Protein AF-A0A177B2N2-F1 (afdb_monomer_lite)

Sequence (88 aa):
MEVSENLAHYFKNKITLFHTLNIPKIGYINRDNGYESKKNEQLYSILDILGRESARAQNLNKPVTTRFDILNTNNRLYVLSEKDENKM

Foldseek 3Di:
DDDPDDPCVQPVDQKGKFAQVPQDDQDDDDPVCVVVNVSSVVVQVVQQVVQVVVCVVVVHPGGPGHPCCRNVHGDMDIDGDDDPPPPD

Organism: NCBI:txid1819745

Structure (mmCIF, N/CA/C/O backbone):
data_AF-A0A177B2N2-F1
#
_entry.id   AF-A0A177B2N2-F1
#
loop_
_atom_site.group_PDB
_atom_site.id
_atom_site.type_symbol
_atom_site.label_atom_id
_atom_site.label_alt_id
_atom_site.label_comp_id
_atom_site.label_asym_id
_atom_site.label_entity_id
_atom_site.label_seq_id
_atom_site.pdbx_PDB_ins_code
_atom_site.Cartn_x
_atom_site.Cartn_y
_atom_site.Cartn_z
_atom_site.occupancy
_atom_site.B_iso_or_equiv
_atom_site.auth_seq_id
_atom_site.auth_comp_id
_atom_site.auth_asym_id
_atom_site.auth_atom_id
_atom_site.pdbx_PDB_model_num
ATOM 1 N N . MET A 1 1 ? 1.808 14.426 0.733 1.00 84.00 1 MET A N 1
ATOM 2 C CA . MET A 1 1 ? 3.225 14.035 0.881 1.00 84.00 1 MET A CA 1
ATOM 3 C C . MET A 1 1 ? 3.880 14.223 -0.466 1.00 84.00 1 MET A C 1
ATOM 5 O O . MET A 1 1 ? 3.325 13.740 -1.444 1.00 84.00 1 MET A O 1
ATOM 9 N N . GLU A 1 2 ? 5.009 14.919 -0.510 1.00 82.38 2 GLU A N 1
ATOM 10 C CA . GLU A 1 2 ? 5.839 14.994 -1.712 1.00 82.38 2 GLU A CA 1
ATOM 11 C C . GLU A 1 2 ? 6.849 13.849 -1.708 1.00 82.38 2 GLU A C 1
ATOM 13 O O . GLU A 1 2 ? 7.318 13.429 -0.650 1.00 82.38 2 GLU A O 1
ATOM 18 N N . VAL A 1 3 ? 7.154 13.328 -2.892 1.00 79.38 3 VAL A N 1
ATOM 19 C CA . VAL A 1 3 ? 8.077 12.210 -3.080 1.00 79.38 3 VAL A CA 1
ATOM 20 C C . VAL A 1 3 ? 9.080 12.636 -4.144 1.00 79.38 3 VAL A C 1
ATOM 22 O O . VAL A 1 3 ? 8.677 13.137 -5.193 1.00 79.38 3 VAL A O 1
ATOM 25 N N . SER A 1 4 ? 10.376 12.520 -3.855 1.00 73.69 4 SER A N 1
ATOM 26 C CA . SER A 1 4 ? 11.441 12.993 -4.751 1.00 73.69 4 SER A CA 1
ATOM 27 C C . SER A 1 4 ? 11.737 11.996 -5.875 1.00 73.69 4 SER A C 1
ATOM 29 O O . SER A 1 4 ? 12.345 12.345 -6.887 1.00 73.69 4 SER A O 1
ATOM 31 N N . GLU A 1 5 ? 11.292 10.751 -5.717 1.00 76.56 5 GLU A N 1
ATOM 32 C CA . GLU A 1 5 ? 11.455 9.675 -6.678 1.00 76.56 5 GLU A CA 1
ATOM 33 C C . GLU A 1 5 ? 10.482 9.785 -7.863 1.00 76.56 5 GLU A C 1
ATOM 35 O O . GLU A 1 5 ? 9.286 10.044 -7.713 1.00 76.56 5 GLU A O 1
ATOM 40 N N . ASN A 1 6 ? 10.976 9.492 -9.072 1.00 77.12 6 ASN A N 1
ATOM 41 C CA . ASN A 1 6 ? 10.125 9.404 -10.257 1.00 77.12 6 ASN A CA 1
ATOM 42 C C . ASN A 1 6 ? 9.304 8.106 -10.241 1.00 77.12 6 ASN A C 1
ATOM 44 O O . ASN A 1 6 ? 9.770 7.039 -10.642 1.00 77.12 6 ASN A O 1
ATOM 48 N N . LEU A 1 7 ? 8.050 8.224 -9.813 1.00 77.69 7 LEU A N 1
ATOM 49 C CA . LEU A 1 7 ? 7.096 7.115 -9.720 1.00 77.69 7 LEU A CA 1
ATOM 50 C C . LEU A 1 7 ? 5.993 7.203 -10.772 1.00 77.69 7 LEU A C 1
ATOM 52 O O . LEU A 1 7 ? 5.007 6.469 -10.696 1.00 77.69 7 LEU A O 1
ATOM 56 N N . ALA A 1 8 ? 6.146 8.080 -11.767 1.00 79.81 8 ALA A N 1
ATOM 57 C CA . ALA A 1 8 ? 5.143 8.304 -12.808 1.00 79.81 8 ALA A CA 1
ATOM 58 C C . ALA A 1 8 ? 4.775 7.011 -13.562 1.00 79.81 8 ALA A C 1
ATOM 60 O O . ALA A 1 8 ? 3.677 6.878 -14.096 1.00 79.81 8 ALA A O 1
ATOM 61 N N . HIS A 1 9 ? 5.690 6.041 -13.564 1.00 79.50 9 HIS A N 1
ATOM 62 C CA . HIS A 1 9 ? 5.487 4.686 -14.061 1.00 79.50 9 HIS A CA 1
ATOM 63 C C . HIS A 1 9 ? 4.359 3.920 -13.336 1.00 79.50 9 HIS A C 1
ATOM 65 O O . HIS A 1 9 ? 3.594 3.223 -14.003 1.00 79.50 9 HIS A O 1
ATOM 71 N N . TYR A 1 10 ? 4.247 4.057 -12.009 1.00 84.00 10 TYR A N 1
ATOM 72 C CA . TYR A 1 10 ? 3.225 3.393 -11.189 1.00 84.00 10 TYR A CA 1
ATOM 73 C C . TYR A 1 10 ? 1.919 4.191 -11.164 1.00 84.00 10 TYR A C 1
ATOM 75 O O . TYR A 1 10 ? 0.837 3.618 -11.235 1.00 84.00 10 TYR A O 1
ATOM 83 N N . PHE A 1 11 ? 2.027 5.518 -11.120 1.00 87.06 11 PHE A N 1
ATOM 84 C CA . PHE A 1 11 ? 0.906 6.444 -10.968 1.00 87.06 11 PHE A CA 1
ATOM 85 C C . PHE A 1 11 ? 0.519 7.090 -12.303 1.00 87.06 11 PHE A C 1
ATOM 87 O O . PHE A 1 11 ? 0.602 8.305 -12.491 1.00 87.06 11 PHE A O 1
ATOM 94 N N . LYS A 1 12 ? 0.128 6.258 -13.276 1.00 84.25 12 LYS A N 1
ATOM 95 C CA . LYS A 1 12 ? -0.283 6.739 -14.610 1.00 84.25 12 LYS A CA 1
ATOM 96 C C . LYS A 1 12 ? -1.622 7.476 -14.581 1.00 84.25 12 LYS A C 1
ATOM 98 O O . LYS A 1 12 ? -1.836 8.380 -15.381 1.00 84.25 12 LYS A O 1
ATOM 103 N N . ASN A 1 13 ? -2.495 7.086 -13.655 1.00 87.19 13 ASN A N 1
ATOM 104 C CA . ASN A 1 13 ? -3.827 7.646 -13.464 1.00 87.19 13 ASN A CA 1
ATOM 105 C C . ASN A 1 13 ? -3.879 8.448 -12.161 1.00 87.19 13 ASN A C 1
ATOM 107 O O . ASN A 1 13 ? -3.171 8.119 -11.210 1.00 87.19 13 ASN A O 1
ATOM 111 N N . LYS A 1 14 ? -4.788 9.434 -12.085 1.00 90.06 14 LYS A N 1
ATOM 112 C CA . LYS A 1 14 ? -5.015 10.224 -10.860 1.00 90.06 14 LYS A CA 1
ATOM 113 C C . LYS A 1 14 ? -5.346 9.335 -9.656 1.00 90.06 14 LYS A C 1
ATOM 115 O O . LYS A 1 14 ? -4.876 9.593 -8.556 1.00 90.06 14 LYS A O 1
ATOM 120 N N . ILE A 1 15 ? -6.120 8.270 -9.874 1.00 92.38 15 ILE A N 1
ATOM 121 C CA . ILE A 1 15 ? -6.357 7.215 -8.885 1.00 92.38 15 ILE A CA 1
ATOM 122 C C . ILE A 1 15 ? -5.752 5.919 -9.418 1.00 92.38 15 ILE A C 1
ATOM 124 O O . ILE A 1 15 ? -6.119 5.453 -10.498 1.00 92.38 15 ILE A O 1
ATOM 128 N N . THR A 1 16 ? -4.840 5.332 -8.651 1.00 92.31 16 THR A N 1
ATOM 129 C CA . THR A 1 16 ? -4.170 4.069 -8.977 1.00 92.31 16 THR A CA 1
ATOM 130 C C . THR A 1 16 ? -4.605 2.980 -7.999 1.00 92.31 16 THR A C 1
ATOM 132 O O . THR A 1 16 ? -4.624 3.199 -6.790 1.00 92.31 16 THR A O 1
ATOM 135 N N . LEU A 1 17 ? -4.965 1.804 -8.520 1.00 92.00 17 LEU A N 1
ATOM 136 C CA . LEU A 1 17 ? -5.330 0.630 -7.726 1.00 92.00 17 LEU A CA 1
ATOM 137 C C . LEU A 1 17 ? -4.114 -0.281 -7.534 1.00 92.00 17 LEU A C 1
ATOM 139 O O . LEU A 1 17 ? -3.560 -0.773 -8.516 1.00 92.00 17 LEU A O 1
ATOM 143 N N . PHE A 1 18 ? -3.794 -0.598 -6.283 1.00 90.56 18 PHE A N 1
ATOM 144 C CA . PHE A 1 18 ? -2.854 -1.646 -5.896 1.00 90.56 18 PHE A CA 1
ATOM 145 C C . PHE A 1 18 ? -3.580 -2.831 -5.252 1.00 90.56 18 PHE A C 1
ATOM 147 O O . PHE A 1 18 ? -4.435 -2.676 -4.379 1.00 90.56 18 PHE A O 1
ATOM 154 N N . HIS A 1 19 ? -3.222 -4.026 -5.700 1.00 89.81 19 HIS A N 1
ATOM 155 C CA . HIS A 1 19 ? -3.787 -5.318 -5.333 1.00 89.81 19 HIS A CA 1
ATOM 156 C C . HIS A 1 19 ? -2.730 -6.406 -5.555 1.00 89.81 19 HIS A C 1
ATOM 158 O O . HIS A 1 19 ? -1.856 -6.251 -6.407 1.00 89.81 19 HIS A O 1
ATOM 164 N N . THR A 1 20 ? -2.815 -7.529 -4.837 1.00 84.38 20 THR A N 1
ATOM 165 C CA . THR A 1 20 ? -1.831 -8.629 -4.927 1.00 84.38 20 THR A CA 1
ATOM 166 C C . THR A 1 20 ? -1.545 -9.117 -6.362 1.00 84.38 20 THR A C 1
ATOM 168 O O . THR A 1 20 ? -0.436 -9.570 -6.651 1.00 84.38 20 THR A O 1
ATOM 171 N N . LEU A 1 21 ? -2.508 -8.989 -7.287 1.00 81.94 21 LEU A N 1
ATOM 172 C CA . LEU A 1 21 ? -2.352 -9.405 -8.687 1.00 81.94 21 LEU A CA 1
ATOM 173 C C . LEU A 1 21 ? -1.668 -8.367 -9.586 1.00 81.94 21 LEU A C 1
ATOM 175 O O . LEU A 1 21 ? -1.164 -8.737 -10.642 1.00 81.94 21 LEU A O 1
ATOM 179 N N . ASN A 1 22 ? -1.676 -7.085 -9.213 1.00 79.06 22 ASN A N 1
ATOM 180 C CA . ASN A 1 22 ? -1.172 -5.996 -10.058 1.00 79.06 22 ASN A CA 1
ATOM 181 C C . ASN A 1 22 ? -0.032 -5.188 -9.418 1.00 79.06 22 ASN A C 1
ATOM 183 O O . ASN A 1 22 ? 0.536 -4.314 -10.071 1.00 79.06 22 ASN A O 1
ATOM 187 N N . ILE A 1 23 ? 0.314 -5.480 -8.163 1.00 82.31 23 ILE A N 1
ATOM 188 C CA . ILE A 1 23 ? 1.480 -4.913 -7.503 1.00 82.31 23 ILE A CA 1
ATOM 189 C C . ILE A 1 23 ? 2.732 -5.732 -7.877 1.00 82.31 23 ILE A C 1
ATOM 191 O O . ILE A 1 23 ? 2.733 -6.963 -7.753 1.00 82.31 23 ILE A O 1
ATOM 195 N N . PRO A 1 24 ? 3.802 -5.091 -8.372 1.00 79.75 24 PRO A N 1
ATOM 196 C CA . PRO A 1 24 ? 4.972 -5.814 -8.842 1.00 79.75 24 PRO A CA 1
ATOM 197 C C . PRO A 1 24 ? 5.729 -6.436 -7.675 1.00 79.75 24 PRO A C 1
ATOM 199 O O . PRO A 1 24 ? 6.102 -5.754 -6.725 1.00 79.75 24 PRO A O 1
ATOM 202 N N . LYS A 1 25 ? 5.961 -7.747 -7.768 1.00 77.00 25 LYS A N 1
ATOM 203 C CA . LYS A 1 25 ? 6.651 -8.526 -6.739 1.00 77.00 25 LYS A CA 1
ATOM 204 C C . LYS A 1 25 ? 8.163 -8.389 -6.902 1.00 77.00 25 LYS A C 1
ATOM 206 O O . LYS A 1 25 ? 8.684 -8.454 -8.013 1.00 77.00 25 LYS A O 1
ATOM 211 N N . ILE A 1 26 ? 8.872 -8.250 -5.785 1.00 69.12 26 ILE A N 1
ATOM 212 C CA . ILE A 1 26 ? 10.335 -8.314 -5.767 1.00 69.12 26 ILE A CA 1
ATOM 213 C C . ILE A 1 26 ? 10.718 -9.790 -5.936 1.00 69.12 26 ILE A C 1
ATOM 215 O O . ILE A 1 26 ? 10.542 -10.590 -5.020 1.00 69.12 26 ILE A O 1
ATOM 219 N N . GLY A 1 27 ? 11.146 -10.166 -7.142 1.00 60.22 27 GLY A N 1
ATOM 220 C CA . GLY A 1 27 ? 11.706 -11.487 -7.430 1.00 60.22 27 GLY A CA 1
ATOM 221 C C . GLY A 1 27 ? 13.192 -11.568 -7.070 1.00 60.22 27 GLY A C 1
ATOM 222 O O . GLY A 1 27 ? 13.841 -10.548 -6.844 1.00 60.22 27 GLY A O 1
ATOM 223 N N . TYR A 1 28 ? 13.745 -12.784 -7.040 1.00 48.84 28 TYR A N 1
ATOM 224 C CA . TYR A 1 28 ? 15.182 -12.994 -6.849 1.00 48.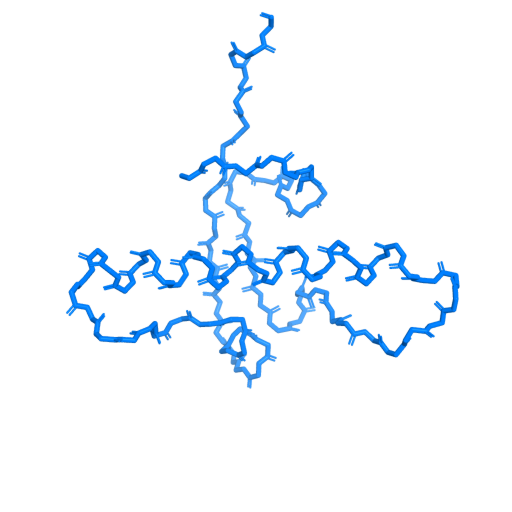84 28 TYR A CA 1
ATOM 225 C C . TYR A 1 28 ? 15.986 -12.244 -7.922 1.00 48.84 28 TYR A C 1
ATOM 227 O O . TYR A 1 28 ? 15.667 -12.294 -9.112 1.00 48.84 28 TYR A O 1
ATOM 235 N N . ILE A 1 29 ? 17.012 -11.521 -7.474 1.00 52.66 29 ILE A N 1
ATOM 236 C CA . ILE A 1 29 ? 17.822 -10.605 -8.279 1.00 52.66 29 ILE A CA 1
ATOM 237 C C . ILE A 1 29 ? 18.588 -11.402 -9.346 1.00 52.66 29 ILE A C 1
ATOM 239 O O . ILE A 1 29 ? 19.658 -11.943 -9.080 1.00 52.66 29 ILE A O 1
ATOM 243 N N . ASN A 1 30 ? 18.075 -11.438 -10.575 1.00 49.31 30 ASN A N 1
ATOM 244 C CA . ASN A 1 30 ? 18.924 -11.646 -11.746 1.00 49.31 30 ASN A CA 1
ATOM 245 C C . ASN A 1 30 ? 19.621 -10.314 -12.049 1.00 49.31 30 ASN A C 1
ATOM 247 O O . ASN A 1 30 ? 18.981 -9.264 -11.984 1.00 49.31 30 ASN A O 1
ATOM 251 N N . ARG A 1 31 ? 20.928 -10.340 -12.340 1.00 51.28 31 ARG A N 1
ATOM 252 C CA . ARG A 1 31 ? 21.775 -9.134 -12.484 1.00 51.28 31 ARG A CA 1
ATOM 253 C C . ARG A 1 31 ? 21.251 -8.119 -13.514 1.00 51.28 31 ARG A C 1
ATOM 255 O O . ARG A 1 31 ? 21.501 -6.932 -13.339 1.00 51.28 31 ARG A O 1
ATOM 262 N N . ASP A 1 32 ? 20.444 -8.554 -14.479 1.00 56.94 32 ASP A N 1
ATOM 263 C CA . ASP A 1 32 ? 19.816 -7.689 -15.490 1.00 56.94 32 ASP A CA 1
ATOM 264 C C . ASP A 1 32 ? 18.512 -7.010 -15.005 1.00 56.94 32 ASP A C 1
ATOM 266 O O . ASP A 1 32 ? 18.087 -6.000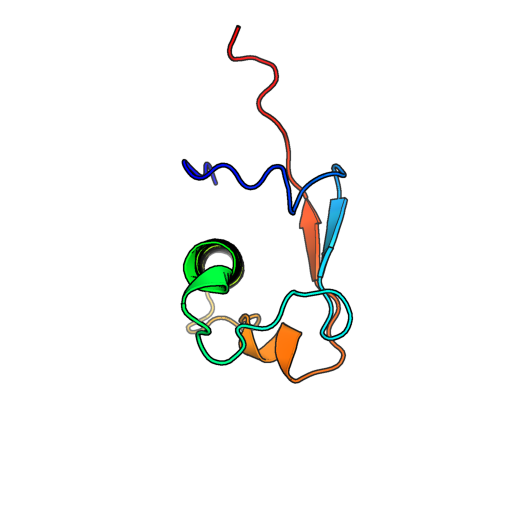 -15.558 1.00 56.94 32 ASP A O 1
ATOM 270 N N . ASN A 1 33 ? 17.907 -7.500 -13.914 1.00 55.91 33 ASN A N 1
ATOM 271 C CA . ASN A 1 33 ? 16.643 -7.012 -13.336 1.00 55.91 33 ASN A CA 1
ATOM 272 C C . ASN A 1 33 ? 16.829 -6.134 -12.080 1.00 55.91 33 ASN A C 1
ATOM 274 O O . ASN A 1 33 ? 15.848 -5.740 -11.444 1.00 55.91 33 ASN A O 1
ATOM 278 N N . GLY A 1 34 ? 18.070 -5.810 -11.696 1.00 59.09 34 GLY A N 1
ATOM 279 C CA . GLY A 1 34 ? 18.361 -5.056 -10.465 1.00 59.09 34 GLY A CA 1
ATOM 280 C C . GLY A 1 34 ? 17.706 -3.667 -10.414 1.00 59.09 34 GLY A C 1
ATOM 281 O O . GLY A 1 34 ? 17.319 -3.195 -9.344 1.00 59.09 34 GLY A O 1
ATOM 282 N N . TYR A 1 35 ? 17.511 -3.033 -11.572 1.00 58.91 35 TYR A N 1
ATOM 283 C CA . TYR A 1 35 ? 16.857 -1.727 -11.679 1.00 58.91 35 TYR A CA 1
ATOM 284 C C . TYR A 1 35 ? 15.353 -1.783 -11.360 1.00 58.91 35 TYR A C 1
ATOM 286 O O . TYR A 1 35 ? 14.835 -0.910 -10.665 1.00 58.91 35 TYR A O 1
ATOM 294 N N . GLU A 1 36 ? 14.662 -2.837 -11.800 1.00 65.50 36 GLU A N 1
ATOM 295 C CA . GLU A 1 36 ? 13.234 -3.041 -11.523 1.00 65.50 36 GLU A CA 1
ATOM 296 C C . GLU A 1 36 ? 12.989 -3.425 -10.055 1.00 65.50 36 GLU A C 1
ATOM 298 O O . GLU A 1 36 ? 12.044 -2.931 -9.440 1.00 65.50 36 GLU A O 1
ATOM 303 N N . SER A 1 37 ? 13.890 -4.206 -9.440 1.00 73.31 37 SER A N 1
ATOM 304 C CA . SER A 1 37 ? 13.843 -4.494 -7.993 1.00 73.31 37 SER A CA 1
ATOM 305 C C . SER A 1 37 ? 13.871 -3.210 -7.163 1.00 73.31 37 SER A C 1
ATOM 307 O O . SER A 1 37 ? 13.028 -3.012 -6.289 1.00 73.31 37 SER A O 1
ATOM 309 N N . LYS A 1 38 ? 14.787 -2.289 -7.490 1.00 76.00 38 LYS A N 1
ATOM 310 C CA . LYS A 1 38 ? 14.950 -1.024 -6.763 1.00 76.00 38 LYS A CA 1
ATOM 311 C C . LYS A 1 38 ? 13.718 -0.119 -6.870 1.00 76.00 38 LYS A C 1
ATOM 313 O O . LYS A 1 38 ? 13.317 0.483 -5.877 1.00 76.00 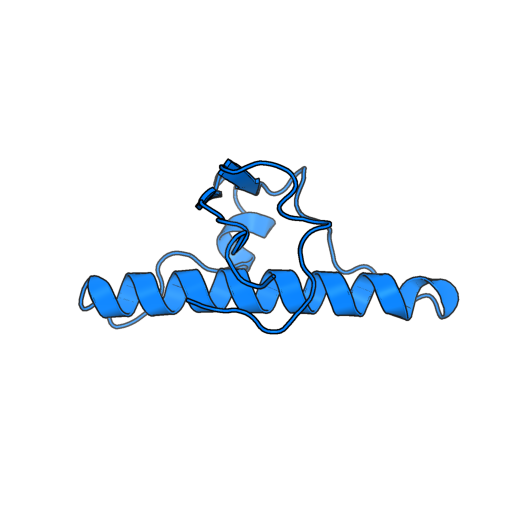38 LYS A O 1
ATOM 318 N N . LYS A 1 39 ? 13.087 -0.031 -8.046 1.00 78.12 39 LYS A N 1
ATOM 319 C CA . LYS A 1 39 ? 11.839 0.737 -8.211 1.00 78.12 39 LYS A CA 1
ATOM 320 C C . LYS A 1 39 ? 10.683 0.132 -7.410 1.00 78.12 39 LYS A C 1
ATOM 322 O O . LYS A 1 39 ? 9.908 0.865 -6.796 1.00 78.12 39 LYS A O 1
ATOM 327 N N . ASN A 1 40 ? 10.579 -1.197 -7.378 1.00 84.12 40 ASN A N 1
ATOM 328 C CA . ASN A 1 40 ? 9.535 -1.883 -6.614 1.00 84.12 40 ASN A CA 1
ATOM 329 C C . ASN A 1 40 ? 9.727 -1.684 -5.101 1.00 84.12 40 ASN A C 1
ATOM 331 O O . ASN A 1 40 ? 8.755 -1.447 -4.385 1.00 84.12 40 ASN A O 1
ATOM 335 N N . GLU A 1 41 ? 10.971 -1.685 -4.615 1.00 84.81 41 GLU A N 1
ATOM 336 C CA . GLU A 1 41 ? 11.299 -1.328 -3.227 1.00 84.81 41 GLU A CA 1
ATOM 337 C C . GLU A 1 41 ? 10.909 0.117 -2.881 1.00 84.81 41 GLU A C 1
ATOM 339 O O . GLU A 1 41 ? 10.394 0.381 -1.789 1.00 84.81 41 GLU A O 1
ATOM 344 N N . GLN A 1 42 ? 11.099 1.057 -3.812 1.00 85.50 42 GLN A N 1
ATOM 345 C CA . GLN A 1 42 ? 10.658 2.444 -3.637 1.00 85.50 42 GLN A CA 1
ATOM 346 C C . GLN A 1 42 ? 9.133 2.537 -3.523 1.00 85.50 42 GLN A C 1
ATOM 348 O O . GLN A 1 42 ? 8.631 3.143 -2.575 1.00 85.50 42 GLN A O 1
ATOM 353 N N . LEU A 1 43 ? 8.388 1.877 -4.419 1.00 87.88 43 LEU A N 1
ATOM 354 C CA . LEU A 1 43 ? 6.927 1.797 -4.325 1.00 87.88 43 LEU A CA 1
ATOM 355 C C . LEU A 1 43 ? 6.497 1.252 -2.956 1.00 87.88 43 LEU A C 1
ATOM 357 O O . LEU A 1 43 ? 5.663 1.846 -2.278 1.00 87.88 43 LEU A O 1
ATOM 361 N N . TYR A 1 44 ? 7.089 0.141 -2.525 1.00 89.81 44 TYR A N 1
ATOM 362 C CA . TYR A 1 44 ? 6.784 -0.482 -1.239 1.00 89.81 44 TYR A CA 1
ATOM 363 C C . TYR A 1 44 ? 7.052 0.434 -0.050 1.00 89.81 44 TYR A C 1
ATOM 365 O O . TYR A 1 44 ? 6.276 0.441 0.905 1.00 89.81 44 TYR A O 1
ATOM 373 N N . SER A 1 45 ? 8.129 1.213 -0.108 1.00 89.25 45 SER A N 1
ATOM 374 C CA . SER A 1 45 ? 8.456 2.186 0.934 1.00 89.25 45 SER A CA 1
ATOM 375 C C . SER A 1 45 ? 7.373 3.258 1.045 1.00 89.25 45 SER A C 1
ATOM 377 O O . SER A 1 45 ? 6.975 3.619 2.149 1.00 89.25 45 SER A O 1
ATOM 379 N N . ILE A 1 46 ? 6.832 3.709 -0.086 1.00 90.62 46 ILE A N 1
ATOM 380 C CA . ILE A 1 46 ? 5.771 4.721 -0.139 1.00 90.62 46 ILE A CA 1
ATOM 381 C C . ILE A 1 46 ? 4.457 4.180 0.400 1.00 90.62 46 ILE A C 1
ATOM 383 O O . ILE A 1 46 ? 3.804 4.862 1.185 1.00 90.62 46 ILE A O 1
ATOM 387 N N . LEU A 1 47 ? 4.083 2.954 0.031 1.00 91.00 47 LEU A N 1
ATOM 388 C CA . LEU A 1 47 ? 2.877 2.317 0.562 1.00 91.00 47 LEU A CA 1
ATOM 389 C C . LEU A 1 47 ? 2.946 2.185 2.090 1.00 91.00 47 LEU A C 1
ATOM 391 O O . LEU A 1 47 ? 1.965 2.469 2.778 1.00 91.00 47 LEU A O 1
ATOM 395 N N . ASP A 1 48 ? 4.117 1.845 2.634 1.00 92.38 48 ASP A N 1
ATOM 396 C CA . ASP A 1 48 ? 4.312 1.808 4.083 1.00 92.38 48 ASP A CA 1
ATOM 397 C C . ASP A 1 48 ? 4.295 3.204 4.722 1.00 92.38 48 ASP A C 1
ATOM 399 O O . ASP A 1 48 ? 3.788 3.349 5.835 1.00 92.38 48 ASP A O 1
ATOM 403 N N . ILE A 1 49 ? 4.833 4.236 4.056 1.00 93.31 49 ILE A N 1
ATOM 404 C CA . ILE A 1 49 ? 4.735 5.620 4.547 1.00 93.31 49 ILE A CA 1
ATOM 405 C C . ILE A 1 49 ? 3.265 6.043 4.612 1.00 93.31 49 ILE A C 1
ATOM 407 O O . ILE A 1 49 ? 2.826 6.506 5.659 1.00 93.31 49 ILE A O 1
ATOM 411 N N . LEU A 1 50 ? 2.485 5.818 3.550 1.00 93.69 50 LEU A N 1
ATOM 412 C CA . LEU A 1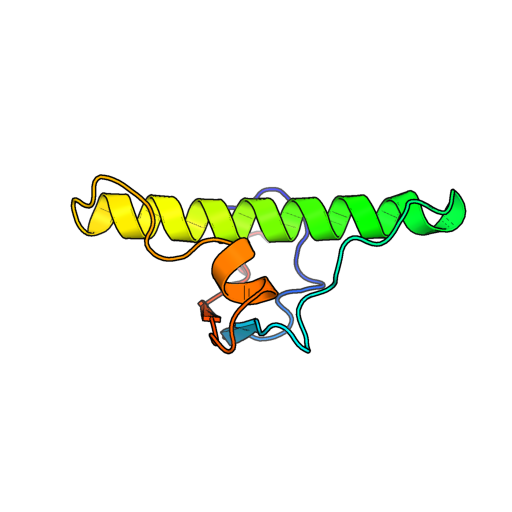 50 ? 1.050 6.122 3.534 1.00 93.69 50 LEU A CA 1
ATOM 413 C C . LEU A 1 50 ? 0.311 5.421 4.682 1.00 93.69 50 LEU A C 1
ATOM 415 O O . LEU A 1 50 ? -0.499 6.045 5.367 1.00 93.69 50 LEU A O 1
ATOM 419 N N . GLY A 1 51 ? 0.627 4.148 4.935 1.00 95.62 51 GLY A N 1
ATOM 420 C CA . GLY A 1 51 ? 0.081 3.394 6.062 1.00 95.62 51 GLY A CA 1
ATOM 421 C C . GLY A 1 51 ? 0.416 4.008 7.425 1.00 95.62 51 GLY A C 1
ATOM 422 O O . GLY A 1 51 ? -0.464 4.143 8.278 1.00 95.62 51 GLY A O 1
ATOM 423 N N . ARG A 1 52 ? 1.674 4.421 7.633 1.00 96.50 52 ARG A N 1
ATOM 424 C CA . ARG A 1 52 ? 2.114 5.076 8.877 1.00 96.50 52 ARG A CA 1
ATOM 425 C C . ARG A 1 52 ? 1.475 6.445 9.075 1.00 96.50 52 ARG A C 1
ATOM 427 O O . ARG A 1 52 ? 0.980 6.716 10.166 1.00 96.50 52 ARG A O 1
ATOM 434 N N . GLU A 1 53 ? 1.442 7.277 8.038 1.00 96.00 53 GLU A N 1
ATOM 435 C CA . GLU A 1 53 ? 0.824 8.605 8.110 1.00 96.00 53 GLU A CA 1
ATOM 436 C C . GLU A 1 53 ? -0.686 8.503 8.359 1.00 96.00 53 GLU A C 1
ATOM 438 O O . GLU A 1 53 ? -1.235 9.255 9.163 1.00 96.00 53 GLU A O 1
ATOM 443 N N . SER A 1 54 ? -1.354 7.512 7.761 1.00 97.06 54 SER A N 1
ATOM 444 C CA . SER A 1 54 ? -2.764 7.226 8.038 1.00 97.06 54 SER A CA 1
ATOM 445 C C . SER A 1 54 ? -3.002 6.795 9.490 1.00 97.06 54 SER A C 1
ATOM 447 O O . SER A 1 54 ? -3.951 7.266 10.117 1.00 97.06 54 SER A O 1
ATOM 449 N N . ALA A 1 55 ? -2.140 5.942 10.056 1.00 97.75 55 ALA A N 1
ATOM 450 C CA . ALA A 1 55 ? -2.228 5.565 11.467 1.00 97.75 55 ALA A CA 1
ATOM 451 C C . ALA A 1 55 ? -1.987 6.748 12.402 1.00 97.75 55 ALA A C 1
ATOM 453 O O . ALA A 1 55 ? -2.748 6.931 13.350 1.00 97.75 55 ALA A O 1
ATOM 454 N N . ARG A 1 56 ? -0.986 7.585 12.106 1.00 97.50 56 ARG A N 1
ATOM 455 C CA . ARG A 1 56 ? -0.716 8.812 12.861 1.00 97.50 56 ARG A CA 1
ATOM 456 C C . ARG A 1 56 ? -1.925 9.747 12.850 1.00 97.50 56 ARG A C 1
ATOM 458 O O . ARG A 1 56 ? -2.323 10.222 13.907 1.00 97.50 56 ARG A O 1
ATOM 465 N N . ALA A 1 57 ? -2.529 9.976 11.684 1.00 97.69 57 ALA A N 1
ATOM 466 C CA . ALA A 1 57 ? -3.718 10.820 11.550 1.00 97.69 57 ALA A CA 1
ATOM 467 C C . ALA A 1 57 ? -4.923 10.286 12.346 1.00 97.69 57 ALA A C 1
ATOM 469 O O . ALA A 1 57 ? -5.756 11.062 12.805 1.00 97.69 57 ALA A O 1
ATOM 470 N N . GLN A 1 58 ? -4.998 8.967 12.530 1.00 98.19 58 GLN A N 1
ATOM 471 C CA . GLN A 1 58 ? -6.057 8.291 13.280 1.00 98.19 58 GLN A CA 1
ATOM 472 C C . GLN A 1 58 ? -5.702 8.025 14.755 1.00 98.19 58 GLN A C 1
ATOM 474 O O . GLN A 1 58 ? -6.474 7.367 15.447 1.00 98.19 58 GLN A O 1
ATOM 479 N N . ASN A 1 59 ? -4.559 8.515 15.253 1.00 97.75 59 ASN A N 1
ATOM 480 C CA . ASN A 1 59 ? -4.049 8.231 16.603 1.00 97.75 59 ASN A CA 1
ATOM 481 C C . ASN A 1 59 ? -3.914 6.726 16.916 1.00 97.75 59 ASN A C 1
ATOM 483 O O . ASN A 1 59 ? -4.158 6.281 18.037 1.00 97.75 59 ASN A O 1
ATOM 487 N N . LEU A 1 60 ? -3.523 5.927 15.922 1.00 97.50 60 LEU A N 1
ATOM 488 C CA . LEU A 1 60 ? -3.259 4.500 16.087 1.00 97.50 60 LEU A CA 1
ATOM 489 C C . LEU A 1 60 ? -1.786 4.260 16.436 1.00 97.50 60 LEU A C 1
ATOM 491 O O . LEU A 1 60 ? -0.886 4.837 15.832 1.00 97.50 60 LEU A O 1
ATOM 495 N N . ASN A 1 61 ? -1.533 3.315 17.345 1.00 96.31 61 ASN A N 1
ATOM 496 C CA . ASN A 1 61 ? -0.172 2.936 17.754 1.00 96.31 61 ASN A CA 1
ATOM 497 C C . ASN A 1 61 ? 0.612 2.181 16.665 1.00 96.31 61 ASN A C 1
ATOM 499 O O . ASN A 1 61 ? 1.828 2.033 16.768 1.00 96.31 61 ASN A O 1
ATOM 503 N N . LYS A 1 62 ? -0.075 1.651 15.647 1.00 95.31 62 LYS A N 1
ATOM 504 C CA . LYS A 1 62 ? 0.528 0.915 14.531 1.00 95.31 62 LYS A CA 1
ATOM 505 C C . LYS A 1 62 ? -0.284 1.095 13.243 1.00 95.31 62 LYS A C 1
ATOM 507 O O . LYS A 1 62 ? -1.503 1.264 13.329 1.00 95.31 62 LYS A O 1
ATOM 512 N N . PRO A 1 63 ? 0.354 1.017 12.061 1.00 96.06 63 PRO A N 1
ATOM 513 C CA . PRO A 1 63 ? -0.353 0.976 10.786 1.00 96.06 63 PRO A CA 1
ATOM 514 C C . PRO A 1 63 ? -1.262 -0.253 10.696 1.00 96.06 63 PRO A C 1
ATOM 516 O O . PRO A 1 63 ? -0.849 -1.364 11.022 1.00 96.06 63 PRO A O 1
ATOM 519 N N . VAL A 1 64 ? -2.496 -0.038 10.238 1.00 93.56 64 VAL A N 1
ATOM 520 C CA . VAL A 1 64 ? -3.446 -1.106 9.864 1.00 93.56 64 VAL A CA 1
ATOM 521 C C . VAL A 1 64 ? -3.352 -1.475 8.382 1.00 93.56 64 VAL A C 1
ATOM 523 O O . VAL A 1 64 ? -3.933 -2.466 7.956 1.00 93.56 64 VAL A O 1
ATOM 526 N N . THR A 1 65 ? -2.612 -0.672 7.615 1.00 91.50 65 THR A N 1
ATOM 527 C CA . THR A 1 65 ? -2.315 -0.891 6.202 1.00 91.50 65 THR A CA 1
ATOM 528 C C . THR A 1 65 ? -0.806 -0.905 6.028 1.00 91.50 65 THR A C 1
ATOM 530 O O . THR A 1 65 ? -0.136 0.090 6.302 1.00 91.50 65 THR A O 1
ATOM 533 N N . THR A 1 66 ? -0.271 -2.020 5.551 1.00 91.12 66 THR A N 1
ATOM 534 C CA . THR A 1 66 ? 1.139 -2.193 5.191 1.00 91.12 66 THR A CA 1
ATOM 535 C C . THR A 1 66 ? 1.254 -2.770 3.785 1.00 91.12 66 THR A C 1
ATOM 537 O O . THR A 1 66 ? 0.294 -3.328 3.244 1.00 91.12 66 THR A O 1
ATOM 540 N N . ARG A 1 67 ? 2.447 -2.718 3.183 1.00 87.25 67 ARG A N 1
ATOM 541 C CA . ARG A 1 67 ? 2.690 -3.430 1.918 1.00 87.25 67 ARG A CA 1
ATOM 542 C C . ARG A 1 67 ? 2.389 -4.927 2.014 1.00 87.25 67 ARG A C 1
ATOM 544 O O . ARG A 1 67 ? 1.912 -5.513 1.049 1.00 87.25 67 ARG A O 1
ATOM 551 N N . PHE A 1 68 ? 2.644 -5.548 3.168 1.00 87.50 68 PHE A N 1
ATOM 552 C CA . PHE A 1 68 ? 2.403 -6.977 3.366 1.00 87.50 68 PHE A CA 1
ATOM 553 C C . PHE A 1 68 ? 0.913 -7.300 3.345 1.00 87.50 68 PHE A C 1
ATOM 555 O O . PHE A 1 68 ? 0.535 -8.322 2.777 1.00 87.50 68 PHE A O 1
ATOM 562 N N . ASP A 1 69 ? 0.073 -6.408 3.873 1.00 87.75 69 ASP A N 1
ATOM 563 C CA . ASP A 1 69 ? -1.378 -6.566 3.787 1.00 87.75 69 ASP A CA 1
ATOM 564 C C . ASP A 1 69 ? -1.834 -6.545 2.325 1.00 87.75 69 ASP A C 1
ATOM 566 O O . ASP A 1 69 ? -2.673 -7.342 1.931 1.00 87.75 69 ASP A O 1
ATOM 570 N N . ILE A 1 70 ? -1.243 -5.703 1.476 1.00 86.44 70 ILE A N 1
ATOM 571 C CA . ILE A 1 70 ? -1.593 -5.628 0.046 1.00 86.44 70 ILE A CA 1
ATOM 572 C C . ILE A 1 70 ? -1.081 -6.856 -0.724 1.00 86.44 70 ILE A C 1
ATOM 574 O O . ILE A 1 70 ? -1.756 -7.357 -1.621 1.00 86.44 70 ILE A O 1
ATOM 578 N N . LEU A 1 71 ? 0.116 -7.343 -0.386 1.00 86.44 71 LEU A N 1
ATOM 579 C CA . LEU A 1 71 ? 0.765 -8.458 -1.082 1.00 86.44 71 LEU A CA 1
ATOM 580 C C . LEU A 1 71 ? 0.163 -9.817 -0.725 1.00 86.44 71 LEU A C 1
ATOM 582 O O . LEU A 1 71 ? 0.038 -10.675 -1.601 1.00 86.44 71 LEU A O 1
ATOM 586 N N . ASN A 1 72 ? -0.193 -10.013 0.543 1.00 86.31 72 ASN A N 1
ATOM 587 C CA . ASN A 1 72 ? -0.541 -11.325 1.090 1.00 86.31 72 ASN A CA 1
ATOM 588 C C . ASN A 1 72 ? -2.039 -11.502 1.354 1.00 86.31 72 ASN A C 1
ATOM 590 O O . ASN A 1 72 ? -2.463 -12.587 1.743 1.00 86.31 72 ASN A O 1
ATOM 594 N N . THR A 1 73 ? -2.849 -10.463 1.151 1.00 86.19 73 THR A N 1
ATOM 595 C CA . THR A 1 73 ? -4.305 -10.539 1.312 1.00 86.19 73 THR A CA 1
ATOM 596 C C . THR A 1 73 ? -5.020 -10.085 0.040 1.00 86.19 73 THR A C 1
ATOM 598 O O . THR A 1 73 ? -4.405 -9.592 -0.904 1.00 86.19 73 THR A O 1
ATOM 601 N N . ASN A 1 74 ? -6.346 -10.236 0.004 1.00 88.44 74 ASN A N 1
ATOM 602 C CA . ASN A 1 74 ? -7.173 -9.771 -1.111 1.00 88.44 74 ASN A CA 1
ATOM 603 C C . ASN A 1 74 ? -7.568 -8.282 -0.990 1.00 88.44 74 ASN A C 1
ATOM 605 O O . ASN A 1 74 ? -8.559 -7.845 -1.580 1.00 88.44 74 ASN A O 1
ATOM 609 N N . ASN A 1 75 ? -6.819 -7.506 -0.205 1.00 90.94 75 ASN A N 1
ATOM 610 C CA . ASN A 1 75 ? -7.076 -6.087 -0.009 1.00 90.94 75 ASN A CA 1
ATOM 611 C C . ASN A 1 75 ? -6.792 -5.284 -1.285 1.00 90.94 75 ASN A C 1
ATOM 613 O O . ASN A 1 75 ? -5.871 -5.572 -2.051 1.00 90.94 75 ASN A O 1
ATOM 617 N N . ARG A 1 76 ? -7.602 -4.245 -1.499 1.00 92.06 76 ARG A N 1
ATOM 618 C CA . ARG A 1 76 ? -7.474 -3.294 -2.607 1.00 92.06 76 ARG A CA 1
ATOM 619 C C . ARG A 1 76 ? -7.170 -1.920 -2.034 1.00 92.06 76 ARG A C 1
ATOM 621 O O . ARG A 1 76 ? -7.979 -1.384 -1.282 1.00 92.06 76 ARG A O 1
ATOM 628 N N . LEU A 1 77 ? -6.026 -1.355 -2.401 1.00 92.69 77 LEU A N 1
ATOM 629 C CA . LEU A 1 77 ? -5.633 -0.007 -2.013 1.00 92.69 77 LEU A CA 1
ATOM 630 C C . LEU A 1 77 ? -5.784 0.933 -3.207 1.00 92.69 77 LEU A C 1
ATOM 632 O O . LEU A 1 77 ? -5.141 0.742 -4.235 1.00 92.69 77 LEU A O 1
ATOM 636 N N . TYR A 1 78 ? -6.600 1.970 -3.054 1.00 93.94 78 TYR A N 1
ATOM 637 C CA . TYR A 1 78 ? -6.717 3.047 -4.032 1.00 93.94 78 TYR A CA 1
ATOM 638 C C . TYR A 1 78 ? -5.883 4.230 -3.553 1.00 93.94 78 TYR A C 1
ATOM 640 O O . TYR A 1 78 ? -6.097 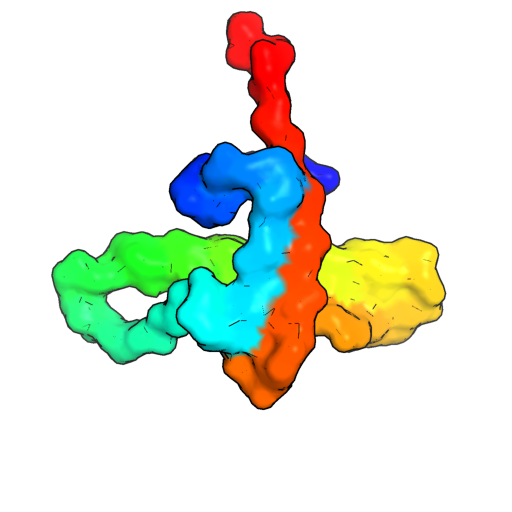4.733 -2.452 1.00 93.94 78 TYR A O 1
ATOM 648 N N . VAL A 1 79 ? -4.931 4.664 -4.372 1.00 92.62 79 VAL A N 1
ATOM 649 C CA . VAL A 1 79 ? -4.054 5.795 -4.066 1.00 92.62 79 VAL A CA 1
ATOM 650 C C . VAL A 1 79 ? -4.371 6.935 -5.017 1.00 92.62 79 VAL A C 1
ATOM 652 O O . VAL A 1 79 ? -4.291 6.773 -6.235 1.00 92.62 79 VAL A O 1
ATOM 655 N N . LEU A 1 80 ? -4.723 8.082 -4.443 1.00 93.06 80 LEU A N 1
ATOM 656 C CA . LEU A 1 80 ? -4.813 9.345 -5.159 1.00 93.06 80 LEU A CA 1
ATOM 657 C C . LEU A 1 80 ? -3.406 9.936 -5.286 1.00 93.06 80 LEU A C 1
ATOM 659 O O . LEU A 1 80 ? -2.720 10.128 -4.283 1.00 93.06 80 LEU A O 1
ATOM 663 N N . SER A 1 81 ? -2.990 10.232 -6.508 1.00 89.94 81 SER A N 1
ATOM 664 C CA . SER A 1 81 ? -1.723 10.889 -6.816 1.00 89.94 81 SER A CA 1
ATOM 665 C C . SER A 1 81 ? -1.974 12.081 -7.722 1.00 89.94 81 SER A C 1
ATOM 667 O O . SER A 1 81 ? -2.708 11.971 -8.707 1.00 89.94 81 SER A O 1
ATOM 669 N N . GLU A 1 82 ? -1.326 13.196 -7.423 1.00 86.62 82 GLU A N 1
ATOM 670 C CA . GLU A 1 82 ? -1.370 14.398 -8.246 1.00 86.62 82 GLU A CA 1
ATOM 671 C C . GLU A 1 82 ? 0.024 14.650 -8.809 1.00 86.62 82 GLU A C 1
ATOM 673 O O . GLU A 1 82 ? 1.026 14.513 -8.104 1.00 86.62 82 GLU A O 1
ATOM 678 N N . LYS A 1 83 ? 0.091 14.950 -10.108 1.00 76.75 83 LYS A N 1
ATOM 679 C CA . LYS A 1 83 ? 1.308 15.491 -10.701 1.00 76.75 83 LYS A CA 1
ATOM 680 C C . LYS A 1 83 ? 1.296 16.979 -10.416 1.00 76.75 83 LYS A C 1
ATOM 682 O O . LYS A 1 83 ? 0.286 17.639 -10.641 1.00 76.75 83 LYS A O 1
ATOM 687 N N . ASP A 1 84 ? 2.406 17.479 -9.906 1.00 67.25 84 ASP A N 1
ATOM 688 C CA . ASP A 1 84 ? 2.572 18.904 -9.684 1.00 67.25 84 ASP A CA 1
ATOM 689 C C . ASP A 1 84 ? 2.800 19.573 -11.050 1.00 67.25 84 ASP A C 1
ATOM 691 O O . ASP A 1 84 ? 3.920 19.638 -11.553 1.00 67.25 84 ASP A O 1
ATOM 695 N N . GLU A 1 85 ? 1.711 19.967 -11.715 1.00 60.75 85 GLU A N 1
ATOM 696 C CA . GLU A 1 85 ? 1.737 20.600 -13.045 1.00 60.75 85 GLU A CA 1
ATOM 697 C C . GLU A 1 85 ? 2.253 22.053 -12.995 1.00 60.75 85 GLU A C 1
ATOM 699 O O . GLU A 1 85 ? 2.494 22.656 -14.035 1.00 60.75 85 GLU A O 1
ATOM 704 N N . ASN A 1 86 ? 2.475 22.603 -11.793 1.00 49.25 86 ASN A N 1
ATOM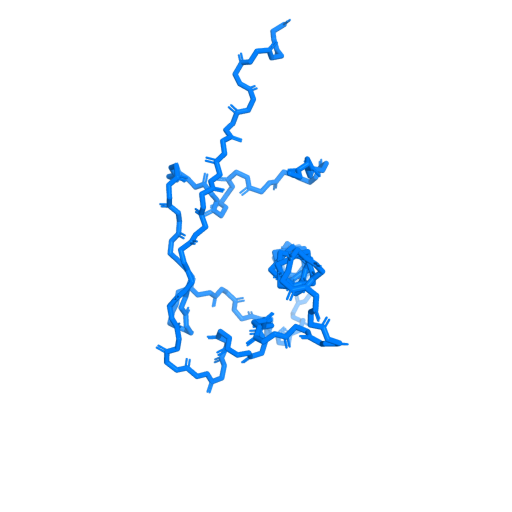 705 C CA . ASN A 1 86 ? 2.873 23.995 -11.558 1.00 49.25 86 ASN A CA 1
ATOM 706 C C . ASN A 1 86 ? 4.387 24.227 -11.394 1.00 49.25 86 ASN A C 1
ATOM 708 O O . ASN A 1 86 ? 4.797 25.333 -11.044 1.00 49.25 86 ASN A O 1
ATOM 712 N N . LYS A 1 87 ? 5.237 23.231 -11.666 1.00 45.88 87 LYS A N 1
ATOM 713 C CA . LYS A 1 87 ? 6.688 23.443 -11.819 1.00 45.88 87 LYS A CA 1
ATOM 714 C C . LYS A 1 87 ? 7.035 23.578 -13.306 1.00 45.88 87 LYS A C 1
ATOM 716 O O . LYS A 1 87 ? 7.596 22.654 -13.893 1.00 45.88 87 LYS A O 1
ATOM 721 N N . MET A 1 88 ? 6.643 24.706 -13.906 1.00 38.59 88 MET A N 1
ATOM 722 C CA . MET A 1 88 ? 7.231 25.225 -15.153 1.00 38.59 88 MET A CA 1
ATOM 723 C C . MET A 1 88 ? 8.332 26.227 -14.822 1.00 38.59 88 MET A C 1
ATOM 725 O O . MET A 1 88 ? 8.117 27.037 -13.893 1.00 38.59 88 MET A O 1
#

Radius of gyration: 14.1 Å; chains: 1; bounding box: 29×38×33 Å

InterPro domains:
  IPR007965 Gcn5-related N-acetyltransferase (GNAT) domain, ATAT-type [PF05301] (5-86)
  IPR007965 Gcn5-related N-acetyltransferase (GNAT) domain, ATAT-type [PS51730] (1-88)
  IPR038746 Alpha-tubulin N-acetyltransferase [PTHR12327] (1-86)

Secondary structure (DSSP, 8-state):
----S--TTT--SSEEEE-TTTSPP-----TTSHHHHHHHHHHHHHHHHHHHHHHHHTT-SS-S--HHHHHHSS--EEEE----TT--

pLDDT: mean 82.09, std 14.29, range [38.59, 98.19]